Protein AF-A0A8J4CEZ7-F1 (afdb_monomer_lite)

InterPro domains:
  IPR001623 DnaJ domain [PF00226] (11-49)
  IPR001623 DnaJ domain [PR00625] (13-31)
  IPR001623 DnaJ domain [PR00625] (31-46)
  IPR001623 DnaJ domain [PR00625] (73-93)
  IPR001623 DnaJ domain [PS50076] (11-101)
  IPR001623 DnaJ domain [SM00271] (10-93)
  IPR001623 DnaJ domain [cd06257] (11-42)
  IPR018253 DnaJ domain, conserved site [PS00636] (78-97)
  IPR036869 Chaperone J-domain superfamily [G3DSA:1.10.287.110] (3-113)
  IPR036869 Chaperone J-domain superfamily [SSF46565] (8-101)

Structure (mmCIF, N/CA/C/O backbone):
data_AF-A0A8J4CEZ7-F1
#
_entry.id   AF-A0A8J4CEZ7-F1
#
loop_
_atom_site.group_PDB
_atom_site.id
_atom_site.type_symbol
_atom_site.label_atom_id
_atom_site.label_alt_id
_atom_site.label_comp_id
_atom_site.label_asym_id
_atom_site.label_entity_id
_atom_site.label_seq_id
_atom_site.pdbx_PDB_ins_code
_atom_site.Cartn_x
_atom_site.Cartn_y
_atom_site.Cartn_z
_atom_site.occupancy
_atom_site.B_iso_or_equiv
_atom_site.auth_seq_id
_atom_site.auth_comp_id
_atom_site.auth_asym_id
_atom_site.auth_atom_id
_atom_site.pdbx_PDB_model_num
ATOM 1 N N . GLY A 1 1 ? 10.259 19.473 13.680 1.00 33.53 1 GLY A N 1
ATOM 2 C CA . GLY A 1 1 ? 9.270 20.065 12.762 1.00 33.53 1 GLY A CA 1
ATOM 3 C C . GLY A 1 1 ? 8.620 18.951 11.978 1.00 33.53 1 GLY A C 1
ATOM 4 O O . GLY A 1 1 ? 9.344 18.138 11.425 1.00 33.53 1 GLY A O 1
ATOM 5 N N . ALA A 1 2 ? 7.293 18.855 11.997 1.00 35.91 2 ALA A N 1
ATOM 6 C CA . ALA A 1 2 ? 6.562 17.927 11.136 1.00 35.91 2 ALA A CA 1
ATOM 7 C C . ALA A 1 2 ? 6.188 18.668 9.841 1.00 35.91 2 ALA A C 1
ATOM 9 O O . ALA A 1 2 ? 5.741 19.813 9.945 1.00 35.91 2 ALA A O 1
ATOM 10 N N . PRO A 1 3 ? 6.373 18.075 8.650 1.00 49.72 3 PRO A N 1
ATOM 11 C CA . PRO A 1 3 ? 6.032 18.749 7.409 1.00 49.72 3 PRO A CA 1
ATOM 12 C C . PRO A 1 3 ? 4.515 18.938 7.324 1.00 49.72 3 PRO A C 1
ATOM 14 O O . PRO A 1 3 ? 3.735 17.987 7.358 1.00 49.72 3 PRO A O 1
ATOM 17 N N . SER A 1 4 ? 4.123 20.205 7.243 1.00 53.09 4 SER A N 1
ATOM 18 C CA . SER A 1 4 ? 2.842 20.646 6.715 1.00 53.09 4 SER A CA 1
ATOM 19 C C . SER A 1 4 ? 2.994 20.679 5.195 1.00 53.09 4 SER A C 1
ATOM 21 O O . SER A 1 4 ? 3.855 21.401 4.698 1.00 53.09 4 SER A O 1
ATOM 23 N N . SER A 1 5 ? 2.218 19.893 4.451 1.00 45.88 5 SER A N 1
ATOM 24 C CA . SER A 1 5 ? 2.058 20.125 3.015 1.00 45.88 5 SER A CA 1
ATOM 25 C C . SER A 1 5 ? 0.634 19.795 2.588 1.00 45.88 5 SER A C 1
ATOM 27 O O . SER A 1 5 ? 0.143 18.678 2.752 1.00 45.88 5 SER A O 1
ATOM 29 N N . ALA A 1 6 ? -0.031 20.841 2.114 1.00 43.12 6 ALA A N 1
ATOM 30 C CA . ALA A 1 6 ? -1.427 20.931 1.739 1.00 43.12 6 ALA A CA 1
ATOM 31 C C . ALA A 1 6 ? -1.687 20.341 0.340 1.00 43.12 6 ALA A C 1
ATOM 33 O O . ALA A 1 6 ? -1.932 21.060 -0.622 1.00 43.12 6 ALA A O 1
ATOM 34 N N . ALA A 1 7 ? -1.681 19.015 0.250 1.00 42.91 7 ALA A N 1
ATOM 35 C CA . ALA A 1 7 ? -2.529 18.253 -0.668 1.00 42.91 7 ALA A CA 1
ATOM 36 C C . ALA A 1 7 ? -3.514 17.454 0.208 1.00 42.91 7 ALA A C 1
ATOM 38 O O . ALA A 1 7 ? -3.166 17.196 1.368 1.00 42.91 7 ALA A O 1
ATOM 39 N N . PRO A 1 8 ? -4.727 17.065 -0.250 1.00 48.06 8 PRO A N 1
ATOM 40 C CA . PRO A 1 8 ? -5.518 16.113 0.527 1.00 48.06 8 PRO A CA 1
ATOM 41 C C . PRO A 1 8 ? -4.593 14.927 0.824 1.00 48.06 8 PRO A C 1
ATOM 43 O O . PRO A 1 8 ? -4.001 14.402 -0.122 1.00 48.06 8 PRO A O 1
ATOM 46 N N . PRO A 1 9 ? -4.356 14.583 2.105 1.00 62.53 9 PRO A N 1
ATOM 47 C CA . PRO A 1 9 ? -3.355 13.589 2.448 1.00 62.53 9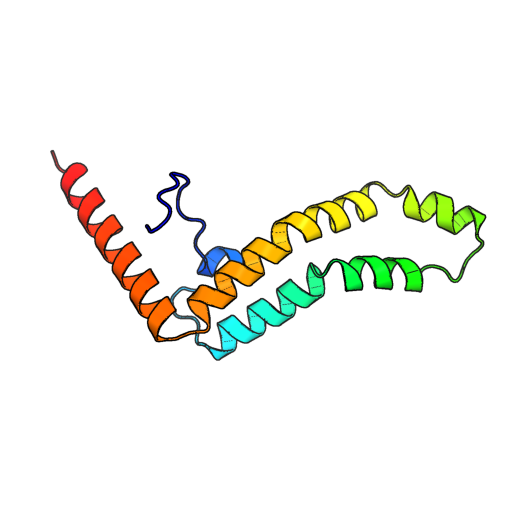 PRO A CA 1
ATOM 48 C C . PRO A 1 9 ? -3.741 12.319 1.708 1.00 62.53 9 PRO A C 1
ATOM 50 O O . PRO A 1 9 ? -4.826 11.784 1.949 1.00 62.53 9 PRO A O 1
ATOM 53 N N . VAL A 1 10 ? -2.907 11.907 0.749 1.00 71.06 10 VAL A N 1
ATOM 54 C CA . VAL A 1 10 ? -3.169 10.715 -0.052 1.00 71.06 10 VAL A CA 1
ATOM 55 C C . VAL A 1 10 ? -3.377 9.588 0.947 1.00 71.06 10 VAL A C 1
ATOM 57 O O . VAL A 1 10 ? -2.507 9.317 1.778 1.00 71.06 10 VAL A O 1
ATOM 60 N N . ASP A 1 11 ? -4.580 9.019 0.954 1.00 86.31 11 ASP A N 1
ATOM 61 C CA . ASP A 1 11 ? -4.957 8.070 1.990 1.00 86.31 11 ASP A CA 1
ATOM 62 C C . ASP A 1 11 ? -4.046 6.845 1.867 1.00 86.31 11 ASP A C 1
ATOM 64 O O . ASP A 1 11 ? -4.063 6.162 0.844 1.00 86.31 11 ASP A O 1
ATOM 68 N N . HIS A 1 12 ? -3.236 6.566 2.890 1.00 89.44 12 HIS A N 1
ATOM 69 C CA . HIS A 1 12 ? -2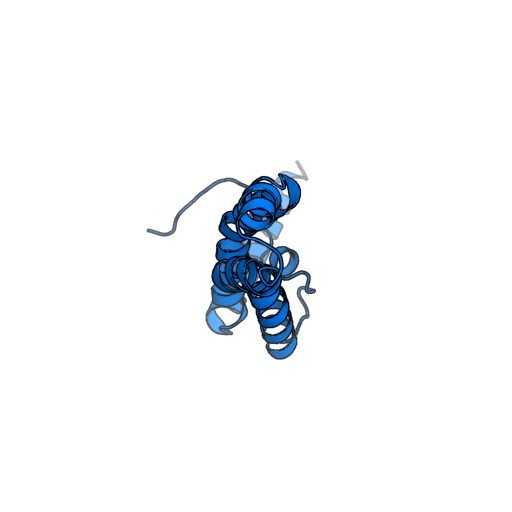.282 5.457 2.856 1.00 89.44 12 HIS A CA 1
ATOM 70 C C . HIS A 1 12 ? -2.984 4.111 2.623 1.00 89.44 12 HIS A C 1
ATOM 72 O O . HIS A 1 12 ? -2.429 3.227 1.970 1.00 89.44 12 HIS A O 1
ATOM 78 N N . TYR A 1 13 ? -4.230 3.968 3.090 1.00 91.12 13 TYR A N 1
ATOM 79 C CA . TYR A 1 13 ? -5.045 2.790 2.812 1.00 91.12 13 TYR A CA 1
AT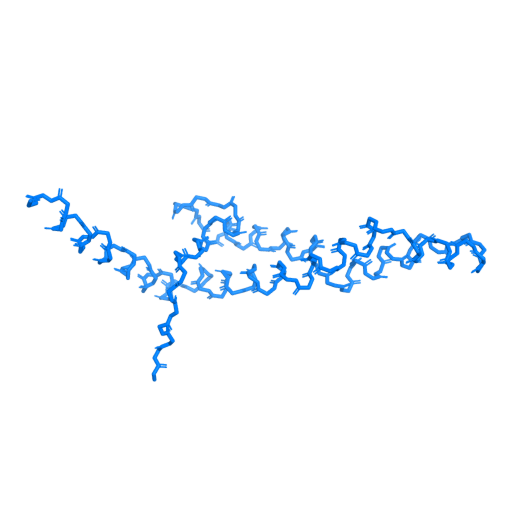OM 80 C C . TYR A 1 13 ? -5.432 2.727 1.326 1.00 91.12 13 TYR A C 1
ATOM 82 O O . TYR A 1 13 ? -5.355 1.658 0.724 1.00 91.12 13 TYR A O 1
ATOM 90 N N . ALA A 1 14 ? -5.748 3.867 0.700 1.00 89.88 14 ALA A N 1
ATOM 91 C CA . ALA A 1 14 ? -6.030 3.942 -0.735 1.00 89.88 14 ALA A CA 1
ATOM 92 C C . ALA A 1 14 ? -4.782 3.683 -1.595 1.00 89.88 14 ALA A C 1
ATOM 94 O O . ALA A 1 14 ? -4.884 2.987 -2.602 1.00 89.88 14 ALA A O 1
ATOM 95 N N . VAL A 1 15 ? -3.602 4.157 -1.175 1.00 90.62 15 VAL A N 1
ATOM 96 C CA . VAL A 1 15 ? -2.321 3.874 -1.856 1.00 90.62 15 VAL A CA 1
ATOM 97 C C . VAL A 1 15 ? -2.034 2.373 -1.889 1.00 90.62 15 VAL A C 1
ATOM 99 O O . VAL A 1 15 ? -1.612 1.842 -2.915 1.00 90.62 15 VAL A O 1
ATOM 102 N N . LEU A 1 16 ? -2.289 1.673 -0.781 1.00 91.06 16 LEU A N 1
ATOM 103 C CA . LEU A 1 16 ? -2.138 0.219 -0.714 1.00 91.06 16 LEU A CA 1
ATOM 104 C C . LEU A 1 16 ? -3.340 -0.544 -1.300 1.00 91.06 16 LEU A C 1
ATOM 106 O O . LEU A 1 16 ? -3.270 -1.764 -1.447 1.00 91.06 16 LEU A O 1
ATOM 110 N N . GLY A 1 17 ? -4.432 0.144 -1.644 1.00 90.56 17 GLY A N 1
ATOM 111 C CA . GLY A 1 17 ? -5.668 -0.469 -2.133 1.00 90.56 17 GLY A CA 1
ATOM 112 C C . GLY A 1 17 ? -6.347 -1.373 -1.100 1.00 90.56 17 GLY A C 1
ATOM 113 O O . GLY A 1 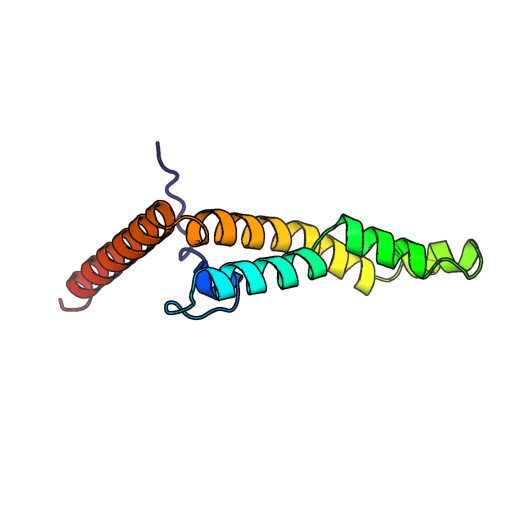17 ? -6.932 -2.392 -1.465 1.00 90.56 17 GLY A O 1
ATOM 114 N N . VAL A 1 18 ? -6.230 -1.040 0.186 1.00 93.62 18 VAL A N 1
ATOM 115 C CA . VAL A 1 18 ? -6.820 -1.789 1.303 1.00 93.62 18 VAL A CA 1
ATOM 116 C C . VAL A 1 18 ? -7.858 -0.945 2.038 1.00 93.62 18 VAL A C 1
ATOM 118 O O . VAL A 1 18 ? -7.902 0.277 1.916 1.00 93.62 18 VAL A O 1
ATOM 121 N N . THR A 1 19 ? -8.716 -1.595 2.821 1.00 90.81 19 THR A N 1
ATOM 122 C CA . THR A 1 19 ? -9.698 -0.894 3.655 1.00 90.81 19 THR A CA 1
ATOM 123 C C . THR A 1 19 ? -9.047 -0.364 4.936 1.00 90.81 19 THR A C 1
ATOM 125 O O . THR A 1 19 ? -8.010 -0.855 5.377 1.00 90.81 19 THR A O 1
ATOM 128 N N . HIS A 1 20 ? -9.678 0.609 5.593 1.00 86.88 20 HIS A N 1
ATOM 129 C CA . HIS A 1 20 ? -9.214 1.119 6.892 1.00 86.88 20 HIS A CA 1
ATOM 130 C C . HIS A 1 20 ? -9.265 0.059 8.011 1.00 86.88 20 HIS A C 1
ATOM 132 O O . HIS A 1 20 ? -8.515 0.137 8.984 1.00 86.88 20 HIS A O 1
ATOM 138 N N . HIS A 1 21 ? -10.102 -0.968 7.840 1.00 87.81 21 HIS A N 1
ATOM 139 C CA . HIS A 1 21 ? -10.194 -2.134 8.721 1.00 87.81 21 HIS A CA 1
ATOM 140 C C . HIS A 1 21 ? -9.179 -3.238 8.395 1.00 87.81 21 HIS A C 1
ATOM 142 O O . HIS A 1 21 ? -9.161 -4.261 9.076 1.00 87.81 21 HIS A O 1
ATOM 148 N N . ALA A 1 22 ? -8.340 -3.060 7.371 1.00 90.38 22 ALA A N 1
ATOM 149 C CA . ALA A 1 22 ? -7.367 -4.063 6.963 1.00 90.38 22 ALA A CA 1
ATOM 150 C C . ALA A 1 22 ? -6.417 -4.421 8.112 1.00 90.38 22 ALA A C 1
ATOM 152 O O . ALA A 1 22 ? -5.911 -3.547 8.829 1.00 90.38 22 ALA A O 1
ATOM 153 N N . SER A 1 23 ? -6.146 -5.710 8.284 1.00 91.44 23 SER A N 1
ATOM 154 C CA . SER A 1 23 ? -5.208 -6.178 9.299 1.00 91.44 23 SER A CA 1
ATOM 155 C C . SER A 1 23 ? -3.764 -5.828 8.916 1.00 91.44 23 SER A C 1
ATOM 157 O O . SER A 1 23 ? -3.456 -5.504 7.767 1.00 91.44 23 SER A O 1
ATOM 159 N N . ALA A 1 24 ? -2.833 -5.928 9.868 1.00 89.56 24 ALA A N 1
ATOM 160 C CA . ALA A 1 24 ? -1.406 -5.775 9.569 1.00 89.56 24 ALA A CA 1
ATOM 161 C C . ALA A 1 24 ? -0.915 -6.795 8.518 1.00 89.56 24 ALA A C 1
ATOM 163 O O . ALA A 1 24 ? 0.011 -6.513 7.753 1.00 89.56 24 ALA A O 1
ATOM 164 N N . VAL A 1 25 ? -1.553 -7.971 8.456 1.00 92.12 25 VAL A N 1
ATOM 165 C CA . VAL A 1 25 ? -1.259 -9.012 7.463 1.00 92.12 25 VAL A CA 1
ATOM 166 C C . VAL A 1 25 ? -1.664 -8.544 6.066 1.00 92.12 25 VAL A C 1
ATOM 168 O O . VAL A 1 25 ? -0.859 -8.655 5.139 1.00 92.12 25 VAL A O 1
ATOM 171 N N . ASP A 1 26 ? -2.852 -7.954 5.931 1.00 92.94 26 ASP A N 1
ATOM 172 C CA . ASP A 1 26 ? -3.373 -7.436 4.660 1.00 92.94 26 ASP A CA 1
ATOM 173 C C . ASP A 1 26 ? -2.533 -6.269 4.140 1.00 92.94 26 ASP A C 1
ATOM 175 O O . ASP A 1 26 ? -2.146 -6.254 2.973 1.00 92.94 26 ASP A O 1
ATOM 179 N N . VAL A 1 27 ? -2.166 -5.334 5.025 1.00 92.31 27 VAL A N 1
ATOM 180 C CA . VAL A 1 27 ? -1.262 -4.211 4.717 1.00 92.31 27 VAL A CA 1
ATOM 181 C C . VAL A 1 27 ? 0.072 -4.731 4.176 1.00 92.31 27 VAL A C 1
ATOM 183 O O . VAL A 1 27 ? 0.554 -4.283 3.134 1.00 92.31 27 VAL A O 1
ATOM 186 N N . ARG A 1 28 ? 0.656 -5.736 4.840 1.00 90.69 28 ARG A N 1
ATOM 187 C CA . ARG A 1 28 ? 1.925 -6.339 4.416 1.00 90.69 28 ARG A CA 1
ATOM 188 C C . ARG A 1 28 ? 1.782 -7.105 3.100 1.00 90.69 28 ARG A C 1
ATOM 190 O O . ARG A 1 28 ? 2.694 -7.075 2.278 1.00 90.69 28 ARG A O 1
ATOM 197 N N . ALA A 1 29 ? 0.664 -7.794 2.882 1.00 92.50 29 ALA A N 1
ATOM 198 C CA . ALA A 1 29 ? 0.393 -8.514 1.640 1.00 92.50 29 ALA A CA 1
ATOM 199 C C . ALA A 1 29 ? 0.201 -7.562 0.449 1.00 92.50 29 ALA A C 1
ATOM 201 O O . ALA A 1 29 ? 0.770 -7.797 -0.620 1.00 92.50 29 ALA A O 1
ATOM 202 N N . ALA A 1 30 ? -0.543 -6.473 0.643 1.00 92.69 30 ALA A N 1
ATOM 203 C CA . ALA A 1 30 ? -0.735 -5.426 -0.352 1.00 92.69 30 ALA A CA 1
ATOM 204 C C . ALA A 1 30 ? 0.588 -4.744 -0.717 1.00 92.69 30 ALA A C 1
ATOM 206 O O . ALA A 1 30 ? 0.921 -4.661 -1.901 1.00 92.69 30 ALA A O 1
ATOM 207 N N . TYR A 1 31 ? 1.393 -4.375 0.287 1.00 92.25 31 TYR A N 1
ATOM 208 C CA . TYR A 1 31 ? 2.730 -3.824 0.073 1.00 92.25 31 TYR A CA 1
ATOM 209 C C . TYR A 1 31 ? 3.601 -4.758 -0.767 1.00 92.25 31 TYR A C 1
ATOM 211 O O . TYR A 1 31 ? 4.132 -4.328 -1.783 1.00 92.25 31 TYR A O 1
ATOM 219 N N . ARG A 1 32 ? 3.695 -6.053 -0.422 1.00 89.94 32 ARG A N 1
ATOM 220 C CA . ARG A 1 32 ? 4.496 -7.014 -1.205 1.00 89.94 32 ARG A CA 1
ATOM 221 C C . ARG A 1 32 ? 4.054 -7.078 -2.669 1.00 89.94 32 ARG A C 1
ATOM 223 O O . ARG A 1 32 ? 4.900 -7.079 -3.556 1.00 89.94 32 ARG A O 1
ATOM 230 N N . ARG A 1 33 ? 2.745 -7.116 -2.935 1.00 89.62 33 ARG A N 1
ATOM 231 C CA . ARG A 1 33 ? 2.198 -7.167 -4.305 1.00 89.62 33 ARG A CA 1
ATOM 232 C C . ARG A 1 33 ? 2.547 -5.914 -5.108 1.00 89.62 33 ARG A C 1
ATOM 234 O O . ARG A 1 33 ? 2.971 -6.026 -6.255 1.00 89.62 33 ARG A O 1
ATOM 241 N N . LEU A 1 34 ? 2.376 -4.738 -4.509 1.00 88.88 34 LEU A N 1
ATOM 242 C CA . LEU A 1 34 ? 2.649 -3.455 -5.156 1.00 88.88 34 LEU A CA 1
ATOM 243 C C . LEU A 1 34 ? 4.150 -3.222 -5.330 1.00 88.88 34 LEU A C 1
ATOM 245 O O . LEU A 1 34 ? 4.579 -2.856 -6.419 1.00 88.88 34 LEU A O 1
ATOM 249 N N . ALA A 1 35 ? 4.947 -3.524 -4.306 1.00 86.94 35 ALA A N 1
ATOM 250 C CA . ALA A 1 35 ? 6.399 -3.477 -4.367 1.00 86.94 35 ALA A CA 1
ATOM 251 C C . ALA A 1 35 ? 6.912 -4.350 -5.512 1.00 86.94 35 ALA A C 1
ATOM 253 O O . ALA A 1 35 ? 7.663 -3.862 -6.335 1.00 86.94 35 ALA A O 1
ATOM 254 N N . LEU A 1 36 ? 6.446 -5.595 -5.651 1.00 84.81 36 LEU A N 1
ATOM 255 C CA . LEU A 1 36 ? 6.857 -6.471 -6.756 1.00 84.81 36 LEU A CA 1
ATOM 256 C C . LEU A 1 36 ? 6.449 -5.952 -8.141 1.00 84.81 36 LEU A C 1
ATOM 258 O O . LEU A 1 36 ? 7.165 -6.197 -9.110 1.00 84.81 36 LEU A O 1
ATOM 262 N N . ARG A 1 37 ? 5.309 -5.261 -8.241 1.00 81.88 37 ARG A N 1
ATOM 263 C CA . ARG A 1 37 ? 4.782 -4.720 -9.501 1.00 81.88 37 ARG A CA 1
ATOM 264 C C . ARG A 1 37 ? 5.498 -3.446 -9.943 1.00 81.88 37 ARG A C 1
ATOM 266 O O . ARG A 1 37 ? 5.708 -3.257 -11.136 1.00 81.88 37 ARG A O 1
ATOM 273 N N . TYR A 1 38 ? 5.837 -2.588 -8.988 1.00 84.19 38 TYR A N 1
ATOM 274 C CA . TYR A 1 38 ? 6.407 -1.263 -9.226 1.00 84.19 38 TYR A CA 1
ATOM 275 C C . TYR A 1 38 ? 7.881 -1.170 -8.818 1.00 84.19 38 TYR A C 1
ATOM 277 O O . TYR A 1 38 ? 8.427 -0.076 -8.773 1.00 84.19 38 TYR A O 1
ATOM 285 N N . HIS A 1 39 ? 8.552 -2.288 -8.526 1.00 80.69 39 HIS A N 1
ATOM 286 C CA . HIS A 1 39 ? 9.981 -2.249 -8.241 1.00 80.69 39 HIS A CA 1
ATOM 287 C C . HIS A 1 39 ? 10.750 -1.880 -9.520 1.00 80.69 39 HIS A C 1
ATOM 289 O O . HIS A 1 39 ? 10.623 -2.599 -10.520 1.00 80.69 39 HIS A O 1
ATOM 295 N N . PRO A 1 40 ? 11.600 -0.840 -9.501 1.00 74.69 40 PRO A N 1
ATOM 296 C CA . PRO A 1 40 ? 12.379 -0.449 -10.674 1.00 74.69 40 PRO A CA 1
ATOM 297 C C . PRO A 1 40 ? 13.317 -1.575 -11.143 1.00 74.69 40 PRO A C 1
ATOM 299 O O . PRO A 1 40 ? 13.432 -1.808 -12.343 1.00 74.69 40 PRO A O 1
ATOM 302 N N . ASP A 1 41 ? 13.889 -2.352 -10.213 1.00 73.38 41 ASP A N 1
ATOM 303 C CA . ASP A 1 41 ? 14.747 -3.510 -10.534 1.00 73.38 41 ASP A CA 1
ATOM 304 C C . ASP A 1 41 ? 13.991 -4.641 -11.251 1.00 73.38 41 ASP A C 1
ATOM 306 O O . ASP A 1 41 ? 14.481 -5.185 -12.233 1.00 73.38 41 ASP A O 1
ATOM 310 N N . LYS A 1 42 ? 12.747 -4.959 -10.851 1.00 68.06 42 LYS A N 1
ATOM 311 C CA . LYS A 1 42 ? 11.960 -5.993 -11.546 1.00 68.06 42 LYS A CA 1
ATOM 312 C C . LYS A 1 42 ? 11.436 -5.518 -12.892 1.00 68.06 42 LYS A C 1
ATOM 314 O O . LYS A 1 42 ? 11.344 -6.326 -13.812 1.00 68.06 42 LYS A O 1
ATOM 319 N N . ALA A 1 43 ? 11.123 -4.232 -13.036 1.00 62.81 43 ALA A N 1
ATOM 320 C CA . ALA A 1 43 ? 10.798 -3.660 -14.336 1.00 62.81 43 ALA A CA 1
ATOM 321 C C . ALA A 1 43 ? 12.014 -3.720 -15.285 1.00 62.81 43 ALA A C 1
ATOM 323 O O . ALA A 1 43 ? 11.853 -4.079 -16.453 1.00 62.81 43 ALA A O 1
ATOM 324 N N . ALA A 1 44 ? 13.223 -3.473 -14.765 1.00 59.66 44 ALA A N 1
ATOM 325 C CA . ALA A 1 44 ? 14.491 -3.603 -15.488 1.00 59.66 44 ALA A CA 1
ATOM 326 C C . ALA A 1 44 ? 14.918 -5.065 -15.742 1.00 59.66 44 ALA A C 1
ATOM 328 O O . ALA A 1 44 ? 15.549 -5.350 -16.758 1.00 59.66 44 ALA A O 1
ATOM 329 N N . ALA A 1 45 ? 14.531 -6.011 -14.882 1.00 59.03 45 ALA A N 1
ATOM 330 C CA . ALA A 1 45 ? 14.774 -7.440 -15.073 1.00 59.03 45 ALA A CA 1
ATOM 331 C C . ALA A 1 45 ? 13.760 -8.080 -16.033 1.00 59.03 45 ALA A C 1
ATOM 333 O O . ALA A 1 45 ? 14.147 -8.886 -16.867 1.00 59.03 45 ALA A O 1
ATOM 334 N N . ALA A 1 46 ? 12.477 -7.701 -15.992 1.00 57.75 46 ALA A N 1
ATOM 335 C CA . ALA A 1 46 ? 11.483 -8.119 -16.985 1.00 57.75 46 ALA A CA 1
ATOM 336 C C . ALA A 1 46 ? 11.814 -7.526 -18.364 1.00 57.75 46 ALA A C 1
ATOM 338 O O . ALA A 1 46 ? 11.823 -8.250 -19.355 1.00 57.75 46 ALA A O 1
ATOM 339 N N . ALA A 1 47 ? 12.118 -6.219 -18.408 1.00 53.97 47 ALA A N 1
ATOM 340 C CA . ALA A 1 47 ? 13.298 -5.654 -19.073 1.00 53.97 47 ALA A CA 1
ATOM 341 C C . ALA A 1 47 ? 14.193 -6.597 -19.897 1.00 53.97 47 ALA A C 1
ATOM 343 O O . ALA A 1 47 ? 14.016 -6.812 -21.098 1.00 53.97 47 ALA A O 1
ATOM 344 N N . ALA A 1 48 ? 15.177 -7.129 -19.178 1.00 51.19 48 ALA A N 1
ATOM 345 C CA . ALA A 1 48 ? 16.252 -7.971 -19.671 1.00 51.19 48 ALA A CA 1
ATOM 346 C C . ALA A 1 48 ? 15.833 -9.423 -19.974 1.00 51.19 48 ALA A C 1
ATOM 348 O O . ALA A 1 48 ? 16.409 -10.047 -20.853 1.00 51.19 48 ALA A O 1
ATOM 349 N N . ALA A 1 49 ? 14.818 -9.978 -19.309 1.00 51.56 49 ALA A N 1
ATOM 350 C CA . ALA A 1 49 ? 14.380 -11.362 -19.515 1.00 51.56 49 ALA A CA 1
ATOM 351 C C . ALA A 1 49 ? 13.677 -11.572 -20.868 1.00 51.56 49 ALA A C 1
ATOM 353 O O . ALA A 1 49 ? 13.674 -12.680 -21.393 1.00 51.56 49 ALA A O 1
ATOM 354 N N . SER A 1 50 ? 13.135 -10.509 -21.478 1.00 47.84 50 SER A N 1
ATOM 355 C CA . SER A 1 50 ? 12.654 -10.549 -22.867 1.00 47.84 50 SER A CA 1
ATOM 356 C C . SER A 1 50 ? 13.777 -10.378 -23.909 1.00 47.84 50 SER A C 1
ATOM 358 O O . SER A 1 50 ? 13.473 -10.235 -25.088 1.00 47.84 50 SER A O 1
ATOM 360 N N . ALA A 1 51 ? 15.054 -10.327 -23.503 1.00 49.34 51 ALA A N 1
ATOM 361 C CA . ALA A 1 51 ? 16.209 -10.010 -24.354 1.00 49.34 51 ALA A CA 1
ATOM 362 C C . ALA A 1 51 ? 16.921 -11.250 -24.936 1.00 49.34 51 ALA A C 1
ATOM 364 O O . ALA A 1 51 ? 18.142 -11.257 -25.073 1.00 49.34 51 ALA A O 1
ATOM 365 N N . ALA A 1 52 ? 16.172 -12.301 -25.287 1.00 49.97 52 ALA A N 1
ATOM 366 C CA . ALA A 1 52 ? 16.709 -13.468 -25.999 1.00 49.97 52 ALA A CA 1
ATOM 367 C C . ALA A 1 52 ? 16.566 -13.383 -27.538 1.00 49.97 52 ALA A C 1
ATOM 369 O O . ALA A 1 52 ? 16.918 -14.331 -28.232 1.00 49.97 52 ALA A O 1
ATOM 370 N N . ALA A 1 53 ? 16.087 -12.259 -28.085 1.00 56.88 53 ALA A N 1
ATOM 371 C CA . ALA A 1 53 ? 16.040 -11.994 -29.524 1.00 56.88 53 ALA A CA 1
ATOM 372 C C . ALA A 1 53 ? 16.885 -10.748 -29.845 1.00 56.88 53 ALA A C 1
ATOM 374 O O . ALA A 1 53 ? 16.728 -9.719 -29.195 1.00 56.88 53 ALA A O 1
ATOM 375 N N . SER A 1 54 ? 17.826 -10.916 -30.779 1.00 55.31 54 SER A N 1
ATOM 376 C CA . SER A 1 54 ? 18.738 -9.972 -31.453 1.00 55.31 54 SER A CA 1
ATOM 377 C C . SER A 1 54 ? 19.017 -8.584 -30.819 1.00 55.31 54 SER A C 1
ATOM 379 O O . SER A 1 54 ? 18.098 -7.811 -30.551 1.00 55.31 54 SER A O 1
ATOM 381 N N . PRO A 1 55 ? 20.285 -8.122 -30.743 1.00 58.94 55 PRO A N 1
ATOM 382 C CA . PRO A 1 55 ? 20.630 -6.782 -30.232 1.00 58.94 55 PRO A CA 1
ATOM 383 C C . PRO A 1 55 ? 19.970 -5.606 -30.992 1.00 58.94 55 PRO A C 1
ATOM 385 O O . PRO A 1 55 ? 19.831 -4.515 -30.437 1.00 58.94 55 PRO A O 1
ATOM 388 N N . ALA A 1 56 ? 19.506 -5.816 -32.231 1.00 55.59 56 ALA A N 1
ATOM 389 C CA . ALA A 1 56 ? 18.699 -4.847 -32.982 1.00 55.59 56 ALA A CA 1
ATOM 390 C C . ALA A 1 56 ? 17.249 -4.737 -32.460 1.00 55.59 56 ALA A C 1
ATOM 392 O O . ALA A 1 56 ? 16.714 -3.635 -32.334 1.00 55.59 56 ALA A O 1
ATOM 393 N N . GLU A 1 57 ? 16.639 -5.861 -32.078 1.00 49.16 57 GLU A N 1
ATOM 394 C CA . GLU A 1 57 ? 15.307 -5.919 -31.463 1.00 49.16 57 GLU A CA 1
ATOM 395 C C . GLU A 1 57 ? 15.341 -5.396 -30.018 1.00 49.16 57 GLU A C 1
ATOM 397 O O . GLU A 1 57 ? 14.390 -4.760 -29.567 1.00 49.16 57 GLU A O 1
ATOM 402 N N . ALA A 1 58 ? 16.477 -5.531 -29.321 1.00 48.94 58 ALA A N 1
ATOM 403 C CA . ALA A 1 58 ? 16.698 -4.948 -27.995 1.00 48.94 58 ALA A CA 1
ATOM 404 C C . ALA A 1 58 ? 16.635 -3.405 -27.993 1.00 48.94 58 ALA A C 1
ATOM 406 O O . ALA A 1 58 ? 16.050 -2.809 -27.085 1.00 48.94 58 ALA A O 1
ATOM 407 N N . ARG A 1 59 ? 17.173 -2.742 -29.030 1.00 55.38 59 ARG A N 1
ATOM 408 C CA . ARG A 1 59 ? 17.099 -1.274 -29.168 1.00 55.38 59 ARG A CA 1
ATOM 409 C C . ARG A 1 59 ? 15.680 -0.803 -29.510 1.00 55.38 59 ARG A C 1
ATOM 411 O O . ARG A 1 59 ? 15.263 0.250 -29.035 1.00 55.38 59 ARG A O 1
ATOM 418 N N . ALA A 1 60 ? 14.923 -1.608 -30.260 1.00 53.06 60 ALA A N 1
ATOM 419 C CA . ALA A 1 60 ? 13.515 -1.354 -30.574 1.00 53.06 60 ALA A CA 1
ATOM 420 C C . ALA A 1 60 ? 12.577 -1.611 -29.373 1.00 53.06 60 ALA A C 1
ATOM 422 O O . ALA A 1 60 ? 11.658 -0.833 -29.131 1.00 53.06 60 ALA A O 1
ATOM 423 N N . ALA A 1 61 ? 12.838 -2.638 -28.555 1.00 49.25 61 ALA A N 1
ATOM 424 C CA . ALA A 1 61 ? 12.078 -2.933 -27.336 1.00 49.25 61 ALA A CA 1
ATOM 425 C C . ALA A 1 61 ? 12.351 -1.930 -26.197 1.00 49.25 61 ALA A C 1
ATOM 427 O O . ALA A 1 61 ? 11.451 -1.639 -25.405 1.00 49.25 61 ALA A O 1
ATOM 428 N N . ALA A 1 62 ? 13.563 -1.364 -26.131 1.00 53.94 62 ALA A N 1
ATOM 429 C CA . ALA A 1 62 ? 13.887 -0.223 -25.268 1.00 53.94 62 ALA A CA 1
ATOM 430 C C . ALA A 1 62 ? 13.209 1.084 -25.729 1.00 53.94 62 ALA A C 1
ATOM 432 O O . ALA A 1 62 ? 12.981 1.974 -24.914 1.00 53.94 62 ALA A O 1
ATOM 433 N N . ALA A 1 63 ? 12.827 1.175 -27.007 1.00 59.97 63 ALA A N 1
ATOM 434 C CA . ALA A 1 63 ? 12.058 2.281 -27.573 1.00 59.97 63 ALA A CA 1
ATOM 435 C C . ALA A 1 63 ? 10.533 2.096 -27.446 1.00 59.97 63 ALA A C 1
ATOM 437 O O . ALA A 1 63 ? 9.776 2.899 -27.988 1.00 59.97 63 ALA A O 1
ATOM 438 N N . SER A 1 64 ? 10.053 1.064 -26.733 1.00 64.69 64 SER A N 1
ATOM 439 C CA . SER A 1 64 ? 8.622 0.911 -26.462 1.00 64.69 64 SER A CA 1
ATOM 440 C C . SER A 1 64 ? 8.161 1.991 -25.471 1.00 64.69 64 SER A C 1
ATOM 442 O O . SER A 1 64 ? 8.529 1.929 -24.290 1.00 64.69 64 SER A O 1
ATOM 444 N N . PRO A 1 65 ? 7.316 2.954 -25.891 1.00 74.19 65 PRO A N 1
ATOM 445 C CA . PRO A 1 65 ? 6.844 4.022 -25.008 1.00 74.19 65 PRO A CA 1
ATOM 446 C C . PRO A 1 65 ? 6.056 3.466 -23.816 1.00 74.19 65 PRO A C 1
ATOM 448 O O . PRO A 1 65 ? 6.074 4.039 -22.731 1.00 74.19 65 PRO A O 1
ATOM 451 N N . VAL A 1 66 ? 5.430 2.297 -23.984 1.00 71.06 66 VAL A N 1
ATOM 452 C CA . VAL A 1 66 ? 4.689 1.600 -22.926 1.00 71.06 66 VAL A CA 1
ATOM 453 C C . VAL A 1 66 ? 5.630 1.132 -21.815 1.00 71.06 66 VAL A C 1
ATOM 455 O O . VAL A 1 66 ? 5.328 1.296 -20.635 1.00 71.06 66 VAL A O 1
ATOM 458 N N . ARG A 1 67 ? 6.799 0.587 -22.166 1.00 66.00 67 ARG A N 1
ATOM 459 C CA . ARG A 1 67 ? 7.770 0.086 -21.184 1.00 66.00 67 ARG A CA 1
ATOM 460 C C . ARG A 1 67 ? 8.437 1.234 -20.426 1.00 66.00 67 ARG A C 1
ATOM 462 O O . ARG A 1 67 ? 8.549 1.168 -19.205 1.00 66.00 67 ARG A O 1
ATOM 469 N N . ALA A 1 68 ? 8.794 2.308 -21.133 1.00 65.69 68 ALA A N 1
ATOM 470 C CA . ALA A 1 68 ? 9.312 3.533 -20.526 1.00 65.69 68 ALA A CA 1
ATOM 471 C C . ALA A 1 68 ? 8.287 4.182 -19.579 1.00 65.69 68 ALA A C 1
ATOM 473 O O . ALA A 1 68 ? 8.643 4.560 -18.465 1.00 65.69 68 ALA A O 1
ATOM 474 N N . ALA A 1 69 ? 7.006 4.230 -19.964 1.00 66.81 69 ALA A N 1
ATOM 475 C CA . ALA A 1 69 ? 5.931 4.733 -19.109 1.00 66.81 69 ALA A CA 1
ATOM 476 C C . ALA A 1 69 ? 5.742 3.885 -17.839 1.00 66.81 69 ALA A C 1
ATOM 478 O O . ALA A 1 69 ? 5.549 4.439 -16.760 1.00 66.81 69 ALA A O 1
ATOM 479 N N . VAL A 1 70 ? 5.851 2.553 -17.935 1.00 70.50 70 VAL A N 1
ATOM 480 C CA . VAL A 1 70 ? 5.780 1.655 -16.767 1.00 70.50 70 VAL A CA 1
ATOM 481 C C . VAL A 1 70 ? 6.961 1.870 -15.816 1.00 70.50 70 VAL A C 1
ATOM 483 O O . VAL A 1 70 ? 6.752 1.922 -14.607 1.00 70.50 70 VAL A O 1
ATOM 486 N N . VAL A 1 71 ? 8.185 2.036 -16.330 1.00 70.06 71 VAL A N 1
ATOM 487 C CA . VAL A 1 71 ? 9.378 2.313 -15.505 1.00 70.06 71 VAL A CA 1
ATOM 488 C C . VAL A 1 71 ? 9.303 3.705 -14.865 1.00 70.06 71 VAL A C 1
ATOM 490 O O . VAL A 1 71 ? 9.596 3.853 -13.679 1.00 70.06 71 VAL A O 1
ATOM 493 N N . ALA A 1 72 ? 8.852 4.717 -15.610 1.00 69.88 72 ALA A N 1
ATOM 494 C CA . ALA A 1 72 ? 8.650 6.065 -15.083 1.00 69.88 72 ALA A CA 1
ATOM 495 C C . ALA A 1 72 ? 7.570 6.092 -13.987 1.00 69.88 72 ALA A C 1
ATOM 497 O O . ALA A 1 72 ? 7.780 6.676 -12.926 1.00 69.88 72 ALA A O 1
ATOM 498 N N . ALA A 1 73 ? 6.445 5.398 -14.200 1.00 70.69 73 ALA A N 1
ATOM 499 C CA . ALA A 1 73 ? 5.402 5.241 -13.190 1.00 70.69 73 ALA A CA 1
ATOM 500 C C . ALA A 1 73 ? 5.890 4.436 -11.974 1.00 70.69 73 ALA A C 1
ATOM 502 O O . ALA A 1 73 ? 5.536 4.753 -10.845 1.00 70.69 73 ALA A O 1
ATOM 503 N N . ALA A 1 74 ? 6.738 3.423 -12.162 1.00 73.50 74 ALA A N 1
ATOM 504 C CA . ALA A 1 74 ? 7.350 2.682 -11.059 1.00 73.50 74 ALA A CA 1
ATOM 505 C C . ALA A 1 74 ? 8.210 3.590 -10.159 1.00 73.50 74 ALA A C 1
ATOM 507 O O . ALA A 1 74 ? 8.124 3.491 -8.934 1.00 73.50 74 ALA A O 1
ATOM 508 N N . GLY A 1 75 ? 8.959 4.529 -10.749 1.00 75.19 75 GLY A N 1
ATOM 509 C CA . GLY A 1 75 ? 9.763 5.510 -10.013 1.00 75.19 75 GLY A CA 1
ATOM 510 C C . GLY A 1 75 ? 8.951 6.464 -9.128 1.00 75.19 75 GLY A C 1
ATOM 511 O O . GLY A 1 75 ? 9.461 6.921 -8.108 1.00 75.19 75 GLY A O 1
ATOM 512 N N . THR A 1 76 ? 7.687 6.733 -9.467 1.00 80.94 76 THR A N 1
ATOM 513 C CA . THR A 1 76 ? 6.802 7.616 -8.685 1.00 80.94 76 THR A CA 1
ATOM 514 C C . THR A 1 76 ? 5.871 6.852 -7.743 1.00 80.94 76 THR A C 1
ATOM 516 O O . THR A 1 76 ? 5.599 7.314 -6.637 1.00 80.94 76 THR A O 1
ATOM 519 N N . VAL A 1 77 ? 5.410 5.663 -8.136 1.00 82.56 77 VAL A N 1
ATOM 520 C CA . VAL A 1 77 ? 4.441 4.865 -7.368 1.00 82.56 77 VAL A CA 1
ATOM 521 C C . VAL A 1 77 ? 5.113 4.083 -6.240 1.00 82.56 77 VAL A C 1
ATOM 523 O O . VAL A 1 77 ? 4.560 3.998 -5.144 1.00 82.56 77 VAL A O 1
ATOM 526 N N . PHE A 1 78 ? 6.310 3.532 -6.464 1.00 85.69 78 PHE A N 1
ATOM 527 C CA . PHE A 1 78 ? 7.026 2.777 -5.433 1.00 85.69 78 PHE A CA 1
ATOM 528 C C . PHE A 1 78 ? 7.282 3.571 -4.138 1.00 85.69 78 PHE A C 1
ATOM 530 O O . PHE A 1 78 ? 6.955 3.045 -3.072 1.00 85.69 78 PHE A O 1
ATOM 537 N N . PRO A 1 79 ? 7.797 4.819 -4.168 1.00 88.50 79 PRO A N 1
ATOM 538 C CA . PRO A 1 79 ? 8.013 5.582 -2.939 1.00 88.50 79 PRO A CA 1
ATOM 539 C C . PRO A 1 79 ? 6.708 5.877 -2.185 1.00 88.50 79 PRO A C 1
ATOM 541 O O . PRO A 1 79 ? 6.696 5.772 -0.963 1.00 88.50 79 PRO A O 1
ATOM 544 N N . MET A 1 80 ? 5.594 6.135 -2.882 1.00 88.25 80 MET A N 1
ATOM 545 C CA . MET A 1 80 ? 4.285 6.315 -2.234 1.00 88.25 80 MET A CA 1
ATOM 546 C C . MET A 1 80 ? 3.819 5.037 -1.523 1.00 88.25 80 MET A C 1
ATOM 548 O O . MET A 1 80 ? 3.341 5.078 -0.390 1.00 88.25 80 MET A O 1
ATOM 552 N N . VAL A 1 81 ? 3.984 3.883 -2.175 1.00 89.69 81 VAL A N 1
ATOM 553 C CA . VAL A 1 81 ? 3.657 2.569 -1.602 1.00 89.69 81 VAL A CA 1
ATOM 554 C C . VAL A 1 81 ? 4.542 2.257 -0.390 1.00 89.69 81 VAL A C 1
ATOM 556 O O . VAL A 1 81 ? 4.049 1.726 0.608 1.00 89.69 81 VAL A O 1
ATOM 559 N N . ALA A 1 82 ? 5.830 2.599 -0.453 1.00 89.06 82 ALA A N 1
ATOM 560 C CA . ALA A 1 82 ? 6.773 2.416 0.646 1.00 89.06 82 ALA A CA 1
ATOM 561 C C . ALA A 1 82 ? 6.444 3.313 1.848 1.00 89.06 82 ALA A C 1
ATOM 563 O O . ALA A 1 82 ? 6.429 2.829 2.979 1.00 89.06 82 ALA A O 1
ATOM 564 N N . GLU A 1 83 ? 6.113 4.582 1.610 1.00 89.56 83 GLU A N 1
ATOM 565 C CA . GLU A 1 83 ? 5.684 5.520 2.650 1.00 89.56 83 GLU A CA 1
ATOM 566 C C . GLU A 1 83 ? 4.400 5.041 3.341 1.00 89.56 83 GLU A C 1
ATOM 568 O O . GLU A 1 83 ? 4.346 4.946 4.569 1.00 89.56 83 GLU A O 1
ATOM 573 N N . ALA A 1 84 ? 3.389 4.649 2.560 1.00 90.56 84 ALA A N 1
ATOM 574 C CA . ALA A 1 84 ? 2.134 4.131 3.095 1.00 90.56 84 ALA A CA 1
ATOM 575 C C . ALA A 1 84 ? 2.354 2.883 3.966 1.00 90.56 84 ALA A C 1
ATOM 577 O O . ALA A 1 84 ? 1.767 2.756 5.042 1.00 90.56 84 ALA A O 1
ATOM 578 N N . TYR A 1 85 ? 3.232 1.971 3.537 1.00 92.12 85 TYR A N 1
ATOM 579 C CA . TYR A 1 85 ? 3.598 0.806 4.337 1.00 92.12 85 TYR A CA 1
ATOM 580 C C . TYR A 1 85 ? 4.368 1.186 5.607 1.00 92.12 85 TYR A C 1
ATOM 582 O O . TYR A 1 85 ? 4.080 0.629 6.665 1.00 92.12 85 TYR A O 1
ATOM 590 N N . ALA A 1 86 ? 5.300 2.138 5.547 1.00 89.81 86 ALA A N 1
ATOM 591 C CA . ALA A 1 86 ? 6.054 2.584 6.719 1.00 89.81 86 ALA A CA 1
ATOM 592 C C . ALA A 1 86 ? 5.127 3.116 7.824 1.00 89.81 86 ALA A C 1
ATOM 594 O O . ALA A 1 86 ? 5.319 2.798 8.995 1.00 89.81 86 ALA A O 1
ATOM 595 N N . VAL A 1 87 ? 4.070 3.844 7.449 1.00 89.88 87 VAL A N 1
ATOM 596 C CA . VAL A 1 87 ? 3.075 4.359 8.401 1.00 89.88 87 VAL A CA 1
ATOM 597 C C . VAL A 1 87 ? 2.124 3.267 8.900 1.00 89.88 87 VAL A C 1
ATOM 599 O O . VAL A 1 87 ? 1.824 3.219 10.091 1.00 89.88 87 VAL A O 1
ATOM 602 N N . LEU A 1 88 ? 1.625 2.398 8.013 1.00 90.88 88 LEU A N 1
ATOM 603 C CA . LEU A 1 88 ? 0.570 1.430 8.351 1.00 90.88 88 LEU A CA 1
ATOM 604 C C . LEU A 1 88 ? 1.081 0.103 8.932 1.00 90.88 88 LEU A C 1
ATOM 606 O O . LEU A 1 88 ? 0.293 -0.642 9.518 1.00 90.88 88 LEU A O 1
ATOM 610 N N . SER A 1 89 ? 2.362 -0.226 8.747 1.00 88.88 89 SER A N 1
ATOM 611 C CA . SER A 1 89 ? 2.950 -1.478 9.246 1.00 88.88 89 SER A CA 1
ATOM 612 C C . SER A 1 89 ? 3.300 -1.440 10.732 1.00 88.88 89 SER A C 1
ATOM 614 O O . SER A 1 89 ? 3.290 -2.491 11.373 1.00 88.88 89 SER A O 1
ATOM 616 N N . ASP A 1 90 ? 3.563 -0.251 11.277 1.00 89.56 90 ASP A N 1
ATOM 617 C CA . ASP A 1 90 ? 3.806 -0.034 12.698 1.00 89.56 90 ASP A CA 1
ATOM 618 C C . ASP A 1 90 ? 2.514 0.366 13.425 1.00 89.56 90 ASP A C 1
ATOM 620 O O . ASP A 1 90 ? 1.830 1.323 13.059 1.00 89.56 90 ASP A O 1
ATOM 624 N N . SER A 1 91 ? 2.181 -0.360 14.492 1.00 84.69 91 SER A N 1
ATOM 625 C CA . SER A 1 91 ? 0.929 -0.174 15.232 1.00 84.69 91 SER A CA 1
ATOM 626 C C . SER A 1 91 ? 0.826 1.204 15.896 1.00 84.69 91 SER A C 1
ATOM 628 O O . SER A 1 91 ? -0.272 1.757 15.997 1.00 84.69 91 SER A O 1
ATOM 630 N N . ALA A 1 92 ? 1.947 1.780 16.346 1.00 86.12 92 ALA A N 1
ATOM 631 C CA . ALA A 1 92 ? 1.955 3.095 16.987 1.00 86.12 92 ALA A CA 1
ATOM 632 C C . ALA A 1 92 ? 1.792 4.222 15.955 1.00 86.12 92 ALA A C 1
ATOM 634 O O . ALA A 1 92 ? 0.957 5.112 16.135 1.00 86.12 92 ALA A O 1
ATOM 635 N N . SER A 1 93 ? 2.526 4.138 14.847 1.00 84.62 93 SER A N 1
ATOM 636 C CA . SER A 1 93 ? 2.447 5.037 13.692 1.00 84.62 93 SER A CA 1
ATOM 637 C C . SER A 1 93 ? 1.056 5.024 13.068 1.00 84.62 93 SER A C 1
ATOM 639 O O . SER A 1 93 ? 0.464 6.087 12.865 1.00 84.62 93 SER A O 1
ATOM 641 N N . ARG A 1 94 ? 0.478 3.832 12.872 1.00 86.88 94 ARG A N 1
ATOM 642 C CA . ARG A 1 94 ? -0.885 3.657 12.361 1.00 86.88 94 ARG A CA 1
ATOM 643 C C . ARG A 1 94 ? -1.912 4.313 13.278 1.00 86.88 94 ARG A C 1
ATOM 645 O O . ARG A 1 94 ? -2.726 5.111 12.821 1.00 86.88 94 ARG A O 1
ATOM 652 N N . ARG A 1 95 ? -1.814 4.083 14.591 1.00 84.81 95 ARG A N 1
ATOM 653 C CA . ARG A 1 95 ? -2.703 4.722 15.573 1.00 84.81 95 ARG A CA 1
ATOM 654 C C . ARG A 1 95 ? -2.564 6.247 15.572 1.00 84.81 95 ARG A C 1
ATOM 656 O O . ARG A 1 95 ? -3.569 6.951 15.636 1.00 84.81 95 ARG A O 1
ATOM 663 N N . ALA A 1 96 ? -1.344 6.776 15.495 1.00 84.19 96 ALA A N 1
ATOM 664 C CA . ALA A 1 96 ? -1.107 8.217 15.430 1.00 84.19 96 ALA A CA 1
ATOM 665 C C . ALA A 1 96 ? -1.675 8.840 14.142 1.00 84.19 96 ALA A C 1
ATOM 667 O O . ALA A 1 96 ? -2.230 9.943 14.181 1.00 84.19 96 ALA A O 1
ATOM 668 N N . TYR A 1 97 ? -1.571 8.129 13.018 1.00 82.81 97 TYR A N 1
ATOM 669 C CA . TYR A 1 97 ? -2.165 8.512 11.741 1.00 82.81 97 TYR A CA 1
ATOM 670 C C . TYR A 1 97 ? -3.697 8.540 11.812 1.00 82.81 97 TYR A C 1
ATOM 672 O O . TYR A 1 97 ? -4.306 9.565 11.496 1.00 82.81 97 TYR A O 1
ATOM 680 N N . ASP A 1 98 ? -4.316 7.474 12.321 1.00 85.81 98 ASP A N 1
ATOM 681 C CA . ASP A 1 98 ? -5.772 7.369 12.451 1.00 85.81 98 ASP A CA 1
ATOM 682 C C . ASP A 1 98 ? -6.336 8.450 13.397 1.00 85.81 98 ASP A C 1
ATOM 684 O O . ASP A 1 98 ? -7.328 9.112 13.080 1.00 85.81 98 ASP A O 1
ATOM 688 N N . LEU A 1 99 ? -5.661 8.727 14.522 1.00 85.31 99 LEU A N 1
ATOM 689 C CA . LEU A 1 99 ? -6.041 9.807 15.446 1.00 85.31 99 LEU A CA 1
ATOM 690 C C . LEU A 1 99 ? -5.922 11.197 14.808 1.00 85.31 99 LEU A C 1
ATOM 692 O O . LEU A 1 99 ? -6.769 12.064 15.039 1.00 85.31 99 LEU A O 1
ATOM 696 N N . ARG A 1 100 ? -4.878 11.430 14.003 1.00 80.69 100 ARG A N 1
ATOM 697 C CA . ARG A 1 100 ? -4.703 12.689 13.268 1.00 80.69 100 ARG A CA 1
ATOM 698 C C . ARG A 1 100 ? -5.825 12.879 12.248 1.00 80.69 100 ARG A C 1
ATOM 700 O O . ARG A 1 100 ? -6.406 13.962 12.197 1.00 80.69 100 ARG A O 1
ATOM 707 N N . ARG A 1 101 ? -6.181 11.827 11.503 1.00 78.62 101 ARG A N 1
ATOM 708 C CA . ARG A 1 101 ? -7.312 11.839 10.561 1.00 78.62 101 ARG A CA 1
ATOM 709 C C . ARG A 1 101 ? -8.639 12.128 11.258 1.00 78.62 101 ARG A C 1
ATOM 711 O O . ARG A 1 101 ? -9.382 12.997 10.806 1.00 78.62 101 ARG A O 1
ATOM 718 N N . ALA A 1 102 ? -8.909 11.470 12.385 1.00 77.38 102 ALA A N 1
ATOM 719 C CA . ALA A 1 102 ? -10.130 11.688 13.159 1.00 77.38 102 ALA A CA 1
ATOM 720 C C . ALA A 1 102 ? -10.254 13.142 13.654 1.00 77.38 102 ALA A C 1
ATOM 722 O O . ALA A 1 102 ? -11.328 13.737 13.579 1.00 77.38 102 ALA A O 1
ATOM 723 N N . ARG A 1 103 ? -9.150 13.758 14.099 1.00 74.62 103 ARG A N 1
ATOM 724 C CA . ARG A 1 103 ? -9.132 15.167 14.535 1.00 74.62 103 ARG A CA 1
ATOM 725 C C . ARG A 1 103 ? -9.445 16.147 13.406 1.00 74.62 103 ARG A C 1
ATOM 727 O O . ARG A 1 103 ? -10.212 17.082 13.623 1.00 74.62 103 ARG A O 1
ATOM 734 N N . VAL A 1 104 ? -8.892 15.924 12.214 1.00 69.62 104 VAL A N 1
ATOM 735 C CA . VAL A 1 104 ? -9.178 16.758 11.034 1.00 69.62 104 VAL A CA 1
ATOM 736 C C . VAL A 1 104 ? -10.648 16.627 10.625 1.00 69.62 104 VAL A C 1
ATOM 738 O O . VAL A 1 104 ? -11.318 17.641 10.435 1.00 69.62 104 VAL A O 1
ATOM 741 N N . ALA A 1 105 ? -11.192 15.406 10.593 1.00 69.12 105 ALA A N 1
ATOM 742 C CA . ALA A 1 105 ? -12.605 15.171 10.281 1.00 69.12 105 ALA A CA 1
ATOM 743 C C . ALA A 1 105 ? -13.555 15.892 11.261 1.00 69.12 105 ALA A C 1
ATOM 745 O O . ALA A 1 105 ? -14.544 16.501 10.849 1.00 69.12 105 ALA A O 1
ATOM 746 N N . LEU A 1 106 ? -13.222 15.891 12.556 1.00 65.69 106 LEU A N 1
ATOM 747 C CA . LEU A 1 106 ? -13.974 16.609 13.594 1.00 65.69 106 LEU A CA 1
ATOM 748 C C . LEU A 1 106 ? -13.823 18.139 13.514 1.00 65.69 106 LEU A C 1
ATOM 750 O O . LEU A 1 106 ? -14.691 18.869 13.995 1.00 65.69 106 LEU A O 1
ATOM 754 N N . SER A 1 107 ? -12.725 18.644 12.947 1.00 65.31 107 SER A N 1
ATOM 755 C CA . SER A 1 107 ? -12.504 20.082 12.742 1.00 65.31 107 SER A CA 1
ATOM 756 C C . SER A 1 107 ? -13.318 20.617 11.562 1.00 65.31 107 SER A C 1
ATOM 758 O O . SER A 1 107 ? -13.979 21.649 11.689 1.00 65.31 107 SER A O 1
ATOM 760 N N . ASN A 1 108 ? -13.347 19.883 10.445 1.00 60.03 108 ASN A N 1
ATOM 761 C CA . ASN A 1 108 ? -14.143 20.254 9.271 1.00 60.03 108 ASN A CA 1
ATOM 762 C C . ASN A 1 108 ? -15.650 20.216 9.554 1.00 60.03 108 ASN A C 1
ATOM 764 O O . ASN A 1 108 ? -16.381 21.088 9.092 1.00 60.03 108 ASN A O 1
ATOM 768 N N . LYS A 1 109 ? -16.122 19.261 10.369 1.00 60.25 109 LYS A N 1
ATOM 769 C CA . LYS A 1 109 ? -17.549 19.153 10.720 1.00 60.25 109 LYS A CA 1
ATOM 770 C C . LYS A 1 109 ? -18.088 20.366 11.491 1.00 60.25 109 LYS A C 1
ATOM 772 O O . LYS A 1 109 ? -19.282 20.626 11.443 1.00 60.25 109 LYS A O 1
ATOM 777 N N . ARG A 1 110 ? -17.219 21.119 12.174 1.00 59.06 110 ARG A N 1
ATOM 778 C CA . ARG A 1 110 ? -17.594 22.331 12.922 1.00 59.06 110 ARG A CA 1
ATOM 779 C C . ARG A 1 110 ? -17.697 23.592 12.059 1.00 59.06 110 ARG A C 1
ATOM 781 O O . ARG A 1 110 ? -18.356 24.528 12.482 1.00 59.06 110 ARG A O 1
ATOM 788 N N . HIS A 1 111 ? -17.091 23.607 10.870 1.00 53.44 111 HIS A N 1
ATOM 789 C CA . HIS A 1 111 ? -17.138 24.755 9.952 1.00 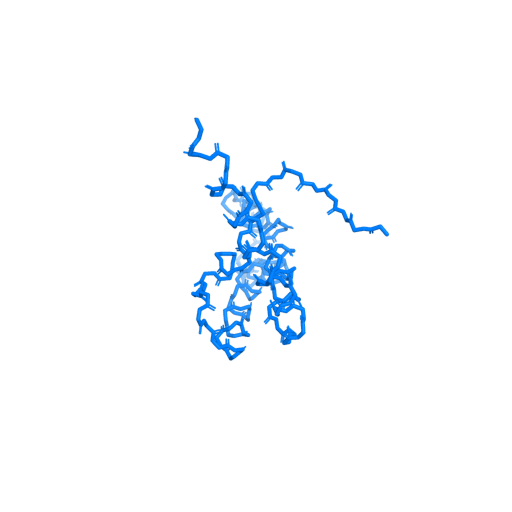53.44 111 HIS A CA 1
ATOM 790 C C . HIS A 1 111 ? -18.233 24.641 8.880 1.00 53.44 111 HIS A C 1
ATOM 792 O O . HIS A 1 111 ? -18.575 25.636 8.261 1.00 53.44 111 HIS A O 1
ATOM 798 N N . ALA A 1 112 ? -18.798 23.450 8.660 1.00 56.25 112 ALA A N 1
ATOM 799 C CA . ALA A 1 112 ? -19.837 23.212 7.651 1.00 56.25 112 ALA A CA 1
ATOM 800 C C . ALA A 1 112 ? -21.279 23.439 8.160 1.00 56.25 112 ALA A C 1
ATOM 802 O O . ALA A 1 112 ? -22.228 23.090 7.466 1.00 56.25 112 ALA A O 1
ATOM 803 N N . GLY A 1 113 ? -21.443 23.948 9.384 1.00 54.06 113 GLY A N 1
ATOM 804 C CA . GLY A 1 113 ? -22.742 24.141 10.038 1.00 54.06 113 GLY A CA 1
ATOM 805 C C . GLY A 1 113 ? -23.027 25.579 10.475 1.00 54.06 113 GLY A C 1
ATOM 806 O O . GLY A 1 113 ? -23.852 25.753 11.367 1.00 54.06 113 GLY A O 1
ATOM 807 N N . SER A 1 114 ? -22.333 26.574 9.907 1.00 44.31 114 SER A N 1
ATOM 808 C CA . SER A 1 114 ? -22.608 28.002 10.120 1.00 44.31 114 SER A CA 1
ATOM 809 C C . SER A 1 114 ? -23.081 28.673 8.843 1.00 44.31 114 SER A C 1
ATOM 811 O O . SER A 1 114 ? -22.672 28.214 7.755 1.00 44.31 114 SER A O 1
#

Radius of gyration: 19.51 Å; chains: 1; bounding box: 43×42×50 Å

Sequence (114 aa):
GAPSSAAPPVDHY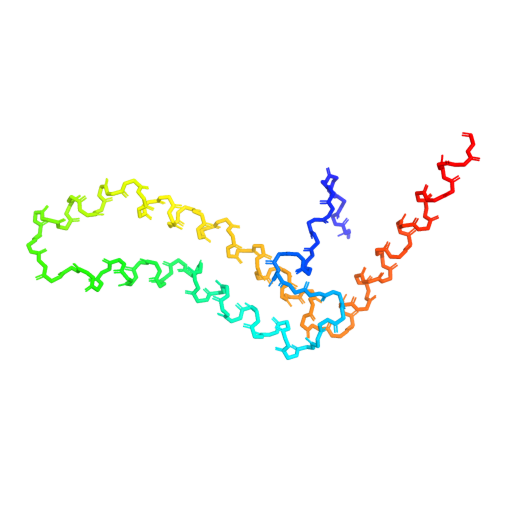AVLGVTHHASAVDVRAAYRRLALRYHPDKAAAAAAASAAASPAEARAAAASPVRAAVVAAAGTVFPMVAEAYAVLSDSASRRAYDLRRARVALSNKRHAGS

Organism: NCBI:txid1737510

Secondary structure (DSSP, 8-state):
-PPP--S----HHHHHT--TT--HHHHHHHHHHHHHHH-HHHHHHHHHHT--S-HHHHHHHHT-HHHHHHHHHHHHHHHHHHHHHHHHHSHHHHHHHHHHHHHHHHHHHHHTT-

pLDDT: mean 73.08, std 16.46, range [33.53, 93.62]

Foldseek 3Di:
DDDDDDDPPPQLCVLLVHDLPDDLVSLVVSLVVLCCQLPLVNLVVVVCVVVPDDPVVNVVVVVPVVSVVSNVVSVVSNVSSVVSSVQCNDPVSVVVVVVVVVVVVVVVVVVVPD